Protein AF-A0A0L0EZ21-F1 (afdb_monomer_lite)

Organism: NCBI:txid667725

Foldseek 3Di:
DDDPPPPDVQKDWDQDPVGIDIDHNVCVVVVVVVDDDVVVLVVQCVDPDPVSCVVRDDDPD

pLDDT: mean 85.6, std 15.35, range [36.59, 96.88]

Structure (mmCIF, N/CA/C/O backbone):
data_AF-A0A0L0EZ21-F1
#
_entry.id   AF-A0A0L0EZ21-F1
#
loop_
_atom_site.group_PDB
_a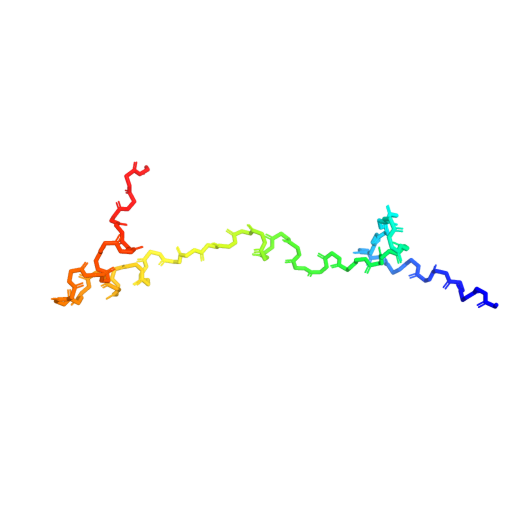tom_site.id
_atom_site.type_symbol
_atom_site.label_atom_id
_atom_site.label_alt_id
_atom_site.label_comp_id
_atom_site.label_asym_id
_atom_site.label_entity_id
_atom_site.label_seq_id
_atom_site.pdbx_PDB_ins_code
_atom_site.Cartn_x
_atom_site.Cartn_y
_atom_site.Cartn_z
_atom_site.occupancy
_atom_site.B_iso_or_equiv
_atom_site.auth_seq_id
_atom_site.auth_comp_id
_atom_site.auth_asym_id
_atom_site.auth_atom_id
_atom_site.pdbx_PDB_model_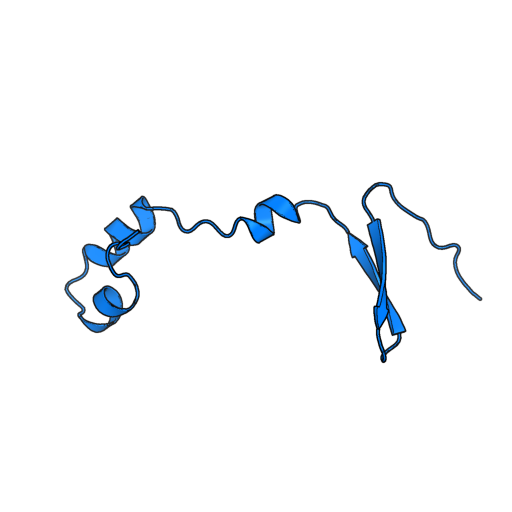num
ATOM 1 N N . MET A 1 1 ? 12.891 5.943 -34.435 1.00 36.59 1 MET A N 1
ATOM 2 C CA . MET A 1 1 ? 13.652 7.034 -33.792 1.00 36.59 1 MET A CA 1
ATOM 3 C C . MET A 1 1 ? 13.616 6.765 -32.297 1.00 36.59 1 MET A C 1
ATOM 5 O O . MET A 1 1 ? 12.571 6.944 -31.692 1.00 36.59 1 MET A O 1
ATOM 9 N N . PHE A 1 2 ? 14.680 6.187 -31.739 1.00 50.03 2 PHE A N 1
ATOM 10 C CA . PHE A 1 2 ? 14.758 5.899 -30.306 1.00 50.03 2 PHE A CA 1
ATOM 11 C C . PHE A 1 2 ? 15.209 7.176 -29.602 1.00 50.03 2 PHE A C 1
ATOM 13 O O . PHE A 1 2 ? 16.298 7.675 -29.879 1.00 50.03 2 PHE A O 1
ATOM 20 N N . LEU A 1 3 ? 14.347 7.741 -28.756 1.00 54.00 3 LEU A N 1
ATOM 21 C CA . LEU A 1 3 ? 14.752 8.824 -27.868 1.00 54.00 3 LEU A CA 1
ATOM 22 C C . LEU A 1 3 ? 15.823 8.279 -26.910 1.00 54.00 3 LEU A C 1
ATOM 24 O O . LEU A 1 3 ? 15.697 7.133 -26.465 1.00 54.00 3 LEU A O 1
ATOM 28 N N . PRO A 1 4 ? 16.881 9.052 -26.608 1.00 54.25 4 PRO A N 1
ATOM 29 C CA . PRO A 1 4 ? 17.868 8.638 -25.625 1.00 54.25 4 PRO A CA 1
ATOM 30 C C . PRO A 1 4 ? 17.131 8.377 -24.314 1.00 54.25 4 PRO A C 1
ATOM 32 O O . PRO A 1 4 ? 16.368 9.227 -23.853 1.00 54.25 4 PRO A O 1
ATOM 35 N N . GLN A 1 5 ? 17.316 7.185 -23.747 1.00 60.69 5 GLN A N 1
ATOM 36 C CA . GLN A 1 5 ? 16.795 6.858 -22.426 1.00 60.69 5 GLN A CA 1
ATOM 37 C C . GLN A 1 5 ? 17.469 7.819 -21.449 1.00 60.69 5 GLN A C 1
ATOM 39 O O . GLN A 1 5 ? 18.633 7.642 -21.094 1.00 60.69 5 GLN A O 1
ATOM 44 N N . ILE A 1 6 ? 16.774 8.900 -21.094 1.00 60.91 6 ILE A N 1
ATOM 45 C CA . ILE A 1 6 ? 17.218 9.821 -20.057 1.00 60.91 6 ILE A CA 1
ATOM 46 C C . ILE A 1 6 ? 17.135 9.015 -18.767 1.00 60.91 6 ILE A C 1
ATOM 48 O O . ILE A 1 6 ? 16.077 8.937 -18.143 1.00 60.91 6 ILE A O 1
ATOM 52 N N . THR A 1 7 ? 18.237 8.370 -18.390 1.00 56.91 7 THR A N 1
ATOM 53 C CA . THR A 1 7 ? 18.377 7.747 -17.079 1.00 56.91 7 THR A CA 1
ATOM 54 C C . THR A 1 7 ? 18.401 8.878 -16.064 1.00 56.91 7 THR A C 1
ATOM 56 O O . THR A 1 7 ? 19.448 9.449 -15.759 1.00 56.91 7 THR A O 1
ATOM 59 N N . ARG A 1 8 ? 17.217 9.281 -15.600 1.00 66.75 8 ARG A N 1
ATOM 60 C CA . ARG A 1 8 ? 17.107 10.183 -14.459 1.00 66.75 8 ARG A CA 1
ATOM 61 C C . ARG A 1 8 ? 17.691 9.454 -13.244 1.00 66.75 8 ARG A C 1
ATOM 63 O O . ARG A 1 8 ? 17.475 8.244 -13.119 1.00 66.75 8 ARG A O 1
ATOM 70 N N . PRO A 1 9 ? 18.431 10.145 -12.362 1.00 73.12 9 PRO A N 1
ATOM 71 C CA . PRO A 1 9 ? 18.814 9.551 -11.089 1.00 73.12 9 PRO A CA 1
ATOM 72 C C . PRO A 1 9 ? 17.535 9.078 -10.386 1.00 73.12 9 PRO A C 1
ATOM 74 O O . PRO A 1 9 ? 16.565 9.829 -10.333 1.00 73.12 9 PRO A O 1
ATOM 77 N N . ASN A 1 10 ? 17.543 7.837 -9.895 1.00 84.62 10 ASN A N 1
ATOM 78 C CA . ASN A 1 10 ? 16.406 7.131 -9.283 1.00 84.62 10 ASN A CA 1
ATOM 79 C C . ASN A 1 10 ? 15.373 6.508 -10.241 1.00 84.62 10 ASN A C 1
ATOM 81 O O . ASN A 1 10 ? 14.328 6.085 -9.766 1.00 84.62 10 ASN A O 1
ATOM 85 N N . ASN A 1 11 ? 15.656 6.362 -11.539 1.00 91.88 11 ASN A N 1
ATOM 86 C CA . ASN A 1 11 ? 14.802 5.576 -12.440 1.00 91.88 11 ASN A CA 1
ATOM 87 C C . ASN A 1 11 ? 15.462 4.252 -12.853 1.00 91.88 11 ASN A C 1
ATOM 89 O O . ASN A 1 11 ? 16.683 4.178 -12.995 1.00 91.88 11 ASN A O 1
ATOM 93 N N . PHE A 1 12 ? 14.656 3.220 -13.117 1.00 91.94 12 PHE A N 1
ATOM 94 C CA . PHE A 1 12 ? 15.121 1.945 -13.678 1.00 91.94 12 PHE A CA 1
ATOM 95 C C . PHE A 1 12 ? 14.121 1.373 -14.684 1.00 91.94 12 PHE A C 1
ATOM 97 O O . PHE A 1 12 ? 12.926 1.642 -14.608 1.00 91.94 12 PHE A O 1
ATOM 104 N N . THR A 1 13 ? 14.606 0.577 -15.636 1.00 94.50 13 THR A N 1
ATOM 105 C CA . THR A 1 13 ? 13.768 -0.042 -16.673 1.00 94.50 13 THR A CA 1
ATOM 106 C C . THR A 1 13 ? 13.647 -1.540 -16.436 1.00 94.50 13 THR A C 1
ATOM 108 O O . THR A 1 13 ? 14.661 -2.218 -16.274 1.00 94.50 13 THR A O 1
ATOM 111 N N . ILE A 1 14 ? 12.425 -2.071 -16.492 1.00 95.25 14 ILE A N 1
ATOM 112 C CA . ILE A 1 14 ? 12.171 -3.515 -16.542 1.00 95.25 14 ILE A CA 1
ATOM 113 C C . ILE A 1 14 ? 11.729 -3.892 -17.959 1.00 95.25 14 ILE A C 1
ATOM 115 O O . ILE A 1 14 ? 10.889 -3.226 -18.565 1.00 95.25 14 ILE A O 1
ATOM 119 N N . LYS A 1 15 ? 12.289 -4.985 -18.484 1.00 95.00 15 LYS A N 1
ATOM 120 C CA . LYS A 1 15 ? 11.889 -5.581 -19.763 1.00 95.00 15 LYS A CA 1
ATOM 121 C C . LYS A 1 15 ? 10.705 -6.523 -19.544 1.00 95.00 15 LYS A C 1
ATOM 123 O O . LYS A 1 15 ? 10.902 -7.665 -19.134 1.00 95.00 15 LYS A O 1
ATOM 128 N N . HIS A 1 16 ? 9.483 -6.057 -19.788 1.00 96.44 16 HIS A N 1
ATOM 129 C CA . HIS A 1 16 ? 8.288 -6.901 -19.716 1.00 96.44 16 HIS A CA 1
ATOM 130 C C . HIS A 1 16 ? 7.976 -7.530 -21.078 1.00 96.44 16 HIS A C 1
ATOM 132 O O . HIS A 1 16 ? 8.435 -7.058 -22.116 1.00 96.44 16 HIS A O 1
ATOM 138 N N . TYR A 1 17 ? 7.140 -8.575 -21.093 1.00 96.88 17 TYR A N 1
ATOM 139 C CA . TYR A 1 17 ? 6.723 -9.239 -22.337 1.00 96.88 17 TYR A CA 1
ATOM 140 C C . TYR A 1 17 ? 6.046 -8.278 -23.336 1.00 96.88 17 TYR A C 1
ATOM 142 O O . TYR A 1 17 ? 6.169 -8.457 -24.543 1.00 96.88 17 TYR A O 1
ATOM 150 N N . ALA A 1 18 ? 5.348 -7.257 -22.826 1.00 95.94 18 ALA A N 1
ATOM 151 C CA . ALA A 1 18 ? 4.645 -6.246 -23.613 1.00 95.94 18 ALA A CA 1
ATOM 152 C C . ALA A 1 18 ? 5.514 -5.017 -23.953 1.00 95.94 18 ALA A C 1
ATOM 154 O O . ALA A 1 18 ? 5.023 -4.081 -24.580 1.00 95.94 18 ALA A O 1
ATOM 155 N N . GLY A 1 19 ? 6.786 -5.006 -23.539 1.00 92.94 19 GLY A N 1
ATOM 156 C CA . GLY A 1 19 ? 7.725 -3.917 -23.791 1.00 92.94 19 GLY A CA 1
ATOM 157 C C . GLY A 1 19 ? 8.485 -3.449 -22.55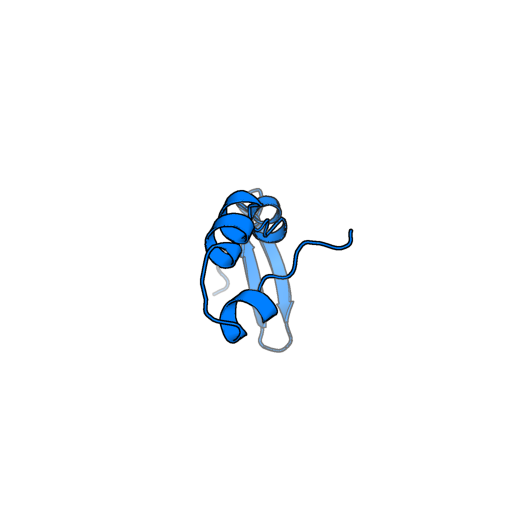2 1.00 92.94 19 GLY A C 1
ATOM 158 O O . GLY A 1 19 ? 8.245 -3.882 -21.424 1.00 92.94 19 GLY A O 1
ATOM 159 N N . ASP A 1 20 ? 9.426 -2.542 -22.788 1.00 95.69 20 ASP A N 1
ATOM 160 C CA . ASP A 1 20 ? 10.266 -1.952 -21.751 1.00 95.69 20 ASP A CA 1
ATOM 161 C C . ASP A 1 20 ? 9.480 -0.866 -20.997 1.00 95.69 20 ASP A C 1
ATOM 163 O O . ASP A 1 20 ? 8.934 0.056 -21.606 1.00 95.69 20 ASP A O 1
ATOM 167 N N . VAL A 1 21 ? 9.445 -0.962 -19.667 1.00 94.88 21 VAL A N 1
ATOM 168 C CA . VAL A 1 21 ? 8.745 -0.014 -18.788 1.00 94.88 21 VAL A CA 1
ATOM 169 C C . VAL A 1 21 ? 9.761 0.686 -17.896 1.00 94.88 21 VAL A C 1
ATOM 171 O O . VAL A 1 21 ? 10.539 0.031 -17.203 1.00 94.88 21 VAL A O 1
ATOM 174 N N . LEU A 1 22 ? 9.757 2.020 -17.922 1.00 93.56 22 LEU A N 1
ATOM 175 C CA . LEU A 1 22 ? 10.576 2.864 -17.055 1.00 93.56 22 LEU A CA 1
ATOM 176 C C . LEU A 1 22 ? 9.813 3.169 -15.760 1.00 93.56 22 LEU A C 1
ATOM 178 O O . LEU A 1 22 ? 8.712 3.715 -15.803 1.00 93.56 22 LEU A O 1
ATOM 182 N N . TYR A 1 23 ? 10.427 2.861 -14.626 1.00 93.75 23 TYR A N 1
ATOM 183 C CA . TYR A 1 23 ? 9.928 3.136 -13.286 1.00 93.75 23 TYR A CA 1
ATOM 184 C C . TYR A 1 23 ? 10.697 4.297 -12.660 1.00 93.75 23 TYR A C 1
ATOM 186 O O . TYR A 1 23 ? 11.910 4.410 -12.838 1.00 93.75 23 TYR A O 1
ATOM 194 N N . ASP A 1 24 ? 9.984 5.130 -11.907 1.00 93.38 24 ASP A N 1
ATOM 195 C CA . ASP A 1 24 ? 10.542 6.179 -11.054 1.00 93.38 24 ASP A CA 1
ATOM 196 C C . ASP A 1 24 ? 10.498 5.706 -9.599 1.00 93.38 24 ASP A C 1
ATOM 198 O O . ASP A 1 24 ? 9.414 5.458 -9.070 1.00 93.38 24 ASP A O 1
ATOM 202 N N . CYS A 1 25 ? 11.661 5.567 -8.958 1.00 92.69 25 CYS A N 1
ATOM 203 C CA . CYS A 1 25 ? 11.776 5.083 -7.584 1.00 92.69 25 CYS A CA 1
ATOM 204 C C . CYS A 1 25 ? 11.309 6.099 -6.532 1.00 92.69 25 CYS A C 1
ATOM 206 O O . CYS A 1 25 ? 11.328 5.778 -5.340 1.00 92.69 25 CYS A O 1
ATOM 208 N N . GLN A 1 26 ? 10.932 7.326 -6.908 1.00 93.00 26 GLN A N 1
ATOM 209 C CA . GLN A 1 26 ? 10.515 8.342 -5.950 1.00 93.00 26 GLN A CA 1
ATOM 210 C C . GLN A 1 26 ? 9.335 7.846 -5.094 1.00 93.00 26 GLN A C 1
ATOM 212 O O . GLN A 1 26 ? 8.226 7.579 -5.572 1.00 93.00 26 GLN A O 1
ATOM 217 N N . GLY A 1 27 ? 9.582 7.735 -3.786 1.00 91.75 27 GLY A N 1
ATOM 218 C CA . GLY A 1 27 ? 8.596 7.284 -2.808 1.00 91.75 27 GLY A CA 1
ATOM 219 C C . GLY A 1 27 ? 8.330 5.775 -2.809 1.00 91.75 27 GLY A C 1
ATOM 220 O O . GLY A 1 27 ? 7.335 5.355 -2.226 1.00 91.75 27 GLY A O 1
ATOM 221 N N . PHE A 1 28 ? 9.149 4.951 -3.481 1.00 94.88 28 PHE A N 1
ATOM 222 C CA . PHE A 1 28 ? 8.951 3.494 -3.519 1.00 94.88 28 PHE A CA 1
ATOM 223 C C . PHE A 1 28 ? 8.928 2.880 -2.120 1.00 94.88 28 PHE A C 1
ATOM 225 O O . PHE A 1 28 ? 8.046 2.081 -1.819 1.00 94.88 28 PHE A O 1
ATOM 232 N N . VAL A 1 29 ? 9.867 3.274 -1.257 1.00 93.50 29 VAL A N 1
ATOM 233 C CA . VAL A 1 29 ? 9.975 2.726 0.100 1.00 93.50 29 VAL A CA 1
ATOM 234 C C . VAL A 1 29 ? 8.787 3.166 0.952 1.00 93.50 29 VAL A C 1
ATOM 236 O O . VAL A 1 29 ? 8.203 2.350 1.651 1.00 93.50 29 VAL A O 1
ATOM 239 N N . GLU A 1 30 ? 8.393 4.434 0.877 1.00 93.38 30 GLU A N 1
ATOM 240 C CA . GLU A 1 30 ? 7.264 4.997 1.620 1.00 93.38 30 GLU A CA 1
ATOM 241 C C . GLU A 1 30 ? 5.938 4.366 1.201 1.00 93.38 30 GLU A C 1
ATOM 243 O O . GLU A 1 30 ? 5.151 3.988 2.062 1.00 93.38 30 GLU A O 1
ATOM 248 N N . LYS A 1 31 ? 5.716 4.196 -0.108 1.00 92.50 31 LYS A N 1
ATOM 249 C CA . LYS A 1 31 ? 4.538 3.498 -0.637 1.00 92.50 31 LYS A CA 1
ATOM 250 C C . LYS A 1 31 ? 4.522 2.032 -0.216 1.00 92.50 31 LYS A C 1
ATOM 252 O O . LYS A 1 31 ? 3.471 1.525 0.134 1.00 92.50 31 LYS A O 1
ATOM 257 N N . ASN A 1 32 ? 5.678 1.366 -0.214 1.00 94.50 32 ASN A N 1
ATOM 258 C CA . ASN A 1 32 ? 5.782 -0.038 0.184 1.00 94.50 32 ASN A CA 1
ATOM 259 C C . ASN A 1 32 ? 5.652 -0.255 1.698 1.00 94.50 32 ASN A C 1
ATOM 261 O O . ASN A 1 32 ? 5.326 -1.357 2.120 1.00 94.50 32 ASN A O 1
ATOM 265 N N . LYS A 1 33 ? 5.944 0.756 2.527 1.00 94.19 33 LYS A N 1
ATOM 266 C CA . LYS A 1 33 ? 5.716 0.664 3.976 1.00 94.19 33 LYS A CA 1
ATOM 267 C C . LYS A 1 33 ? 4.241 0.410 4.289 1.00 94.19 33 LYS A C 1
ATOM 269 O O . LYS A 1 33 ? 3.989 -0.269 5.273 1.00 94.19 33 LYS A O 1
ATOM 274 N N . ASP A 1 34 ? 3.333 0.966 3.477 1.00 90.50 34 ASP A N 1
ATOM 275 C CA . ASP A 1 34 ? 1.877 0.734 3.494 1.00 90.50 34 ASP A CA 1
ATOM 276 C C . ASP A 1 34 ? 1.279 0.614 4.908 1.00 90.50 34 ASP A C 1
ATOM 278 O O . ASP A 1 34 ? 0.487 -0.271 5.220 1.00 90.50 34 ASP A O 1
ATOM 282 N N . VAL A 1 35 ? 1.742 1.481 5.816 1.00 89.38 35 VAL A N 1
ATOM 283 C CA . VAL A 1 35 ? 1.415 1.369 7.238 1.00 89.38 35 VAL A CA 1
ATOM 284 C C . VAL A 1 35 ? -0.007 1.856 7.456 1.00 89.38 35 VAL A C 1
ATOM 286 O O . VAL A 1 35 ? -0.299 3.041 7.276 1.00 89.38 35 VAL A O 1
ATOM 289 N N . LEU A 1 36 ? -0.867 0.965 7.939 1.00 89.44 36 LEU A N 1
ATOM 290 C CA . LEU A 1 36 ? -2.129 1.350 8.549 1.00 89.44 36 LEU A CA 1
ATOM 291 C C . LEU A 1 36 ? -1.866 1.824 9.983 1.00 89.44 36 LEU A C 1
ATOM 293 O O . LEU A 1 36 ? -1.394 1.069 10.831 1.00 89.44 36 LEU A O 1
ATOM 297 N N . PHE A 1 37 ? -2.139 3.100 10.261 1.00 90.56 37 PHE A N 1
ATOM 298 C CA . PHE A 1 37 ? -1.927 3.659 11.595 1.00 90.56 37 PHE A CA 1
ATOM 299 C C . PHE A 1 37 ? -2.884 3.036 12.617 1.00 90.56 37 PHE A C 1
ATOM 301 O O . PHE A 1 37 ? -4.091 2.975 12.384 1.00 90.56 37 PHE A O 1
ATOM 308 N N . LYS A 1 38 ? -2.354 2.663 13.788 1.00 90.31 38 LYS A N 1
ATOM 309 C CA . LYS A 1 38 ? -3.128 2.049 14.879 1.00 90.31 38 LYS A CA 1
ATOM 310 C C . LYS A 1 38 ? -4.339 2.884 15.303 1.00 90.31 38 LYS A C 1
ATOM 312 O O . LYS A 1 38 ? -5.393 2.326 15.576 1.00 90.31 38 LYS A O 1
ATOM 317 N N . ASP A 1 39 ? -4.225 4.209 15.294 1.00 92.38 39 ASP A N 1
ATOM 318 C CA . ASP A 1 39 ? -5.339 5.095 15.654 1.00 92.38 39 ASP A CA 1
ATOM 319 C C . ASP A 1 39 ? -6.522 4.973 14.679 1.00 92.38 39 ASP A C 1
ATOM 321 O O . ASP A 1 39 ? -7.674 5.113 15.083 1.00 92.38 39 ASP A O 1
ATOM 325 N N . LEU A 1 40 ? -6.256 4.665 13.403 1.00 92.94 40 LEU A N 1
ATOM 326 C CA . LEU A 1 40 ? -7.308 4.393 12.423 1.00 92.94 40 LEU A CA 1
ATOM 327 C C . LEU A 1 40 ? -7.979 3.048 12.705 1.00 92.94 40 LEU A C 1
ATOM 329 O O . LEU A 1 40 ? -9.199 2.970 12.632 1.00 92.94 40 LEU A O 1
ATOM 333 N N . VAL A 1 41 ? -7.214 2.024 13.092 1.00 92.25 41 VAL A N 1
ATOM 334 C CA . VAL A 1 41 ? -7.764 0.727 13.524 1.00 92.25 41 VAL A CA 1
ATOM 335 C C . VAL A 1 41 ? -8.665 0.910 14.748 1.00 92.25 41 VAL A C 1
ATOM 337 O O . VAL A 1 41 ? -9.817 0.491 14.724 1.00 92.25 41 VAL A O 1
ATOM 340 N N . LEU A 1 42 ? -8.194 1.633 15.770 1.00 92.44 42 LEU A N 1
ATOM 341 C CA . LEU A 1 42 ? -8.975 1.947 16.974 1.00 92.44 42 LEU A CA 1
ATOM 342 C C . LEU A 1 42 ? -10.249 2.741 16.654 1.00 92.44 42 LEU A C 1
ATOM 344 O O . LEU A 1 42 ? -11.295 2.516 17.259 1.00 92.44 42 LEU A O 1
ATOM 348 N N . CYS A 1 43 ? -10.179 3.658 15.686 1.00 93.62 43 CYS A N 1
ATOM 349 C CA . CYS A 1 43 ? -11.351 4.378 15.199 1.00 93.62 43 CYS A CA 1
ATOM 350 C C . CYS A 1 43 ? -12.377 3.413 14.585 1.00 93.62 43 CYS A C 1
ATOM 352 O O . CYS A 1 43 ? -13.551 3.456 14.952 1.00 93.62 43 CYS A O 1
ATOM 354 N N . MET A 1 44 ? -11.943 2.498 13.712 1.00 93.94 44 MET A N 1
ATOM 355 C CA . MET A 1 44 ? -12.836 1.498 13.113 1.00 93.94 44 MET A CA 1
ATOM 356 C C . MET A 1 44 ? -13.423 0.549 14.164 1.00 93.94 44 MET A C 1
ATOM 358 O O . MET A 1 44 ? -14.578 0.159 14.042 1.00 93.94 44 MET A O 1
ATOM 362 N N . GLN A 1 45 ? -12.685 0.255 15.236 1.00 92.69 45 GLN A N 1
ATOM 363 C CA . GLN A 1 45 ? -13.142 -0.576 16.355 1.00 92.69 45 GLN A CA 1
ATOM 364 C C . GLN A 1 45 ? -14.158 0.104 17.284 1.00 92.69 45 GLN A C 1
ATOM 366 O O . GLN A 1 45 ? -14.763 -0.557 18.120 1.00 92.69 45 GLN A O 1
ATOM 371 N N . SER A 1 46 ? -14.383 1.412 17.141 1.00 94.62 46 SER A N 1
ATOM 372 C CA . SER A 1 46 ? -15.399 2.138 17.919 1.00 94.62 46 SER A CA 1
ATOM 373 C C . SER A 1 46 ? -16.829 1.991 17.373 1.00 94.62 46 SER A C 1
ATOM 375 O O . SER A 1 46 ? -17.760 2.581 17.918 1.00 94.62 46 SER A O 1
ATOM 377 N N . THR A 1 47 ? -17.011 1.248 16.278 1.00 95.56 47 THR A N 1
ATOM 378 C CA . THR A 1 47 ? -18.313 1.029 15.636 1.00 95.56 47 THR A CA 1
ATOM 379 C C . THR A 1 47 ? -19.087 -0.137 16.256 1.00 95.56 47 THR A C 1
ATOM 381 O O . THR A 1 47 ? -18.499 -1.126 16.676 1.00 95.56 47 THR A O 1
ATOM 384 N N . ASP A 1 48 ? -20.420 -0.0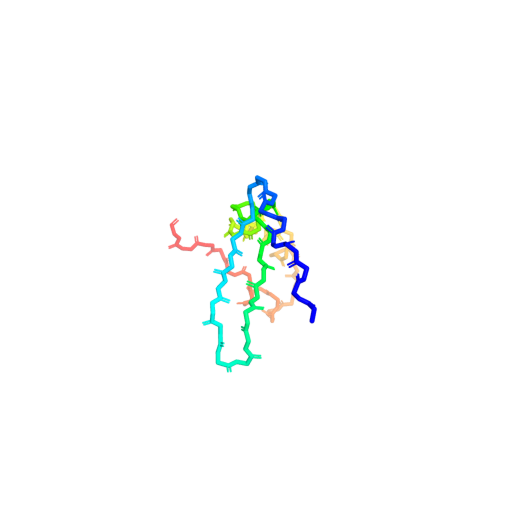67 16.222 1.00 95.88 48 ASP A N 1
ATOM 385 C CA . ASP A 1 48 ? -21.319 -1.157 16.642 1.00 95.88 48 ASP A CA 1
ATOM 386 C C . ASP A 1 48 ? -21.639 -2.153 15.500 1.00 95.88 48 ASP A C 1
ATOM 388 O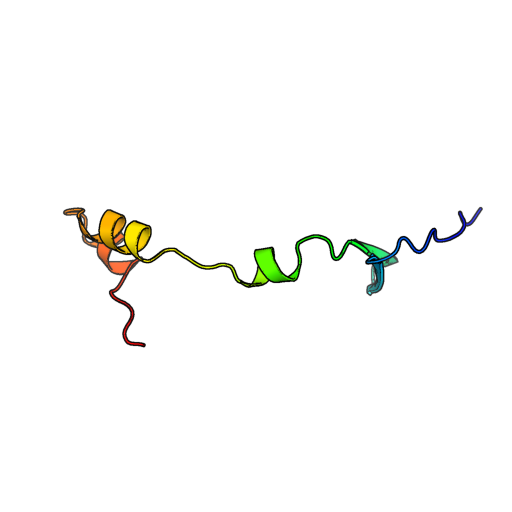 O . ASP A 1 48 ? -22.594 -2.924 15.580 1.00 95.88 48 ASP A O 1
ATOM 392 N N . GLN A 1 49 ? -20.927 -2.083 14.368 1.00 96.19 49 GLN A N 1
ATOM 393 C CA . GLN A 1 49 ? -21.148 -2.953 13.207 1.00 96.19 49 GLN A CA 1
ATOM 394 C C .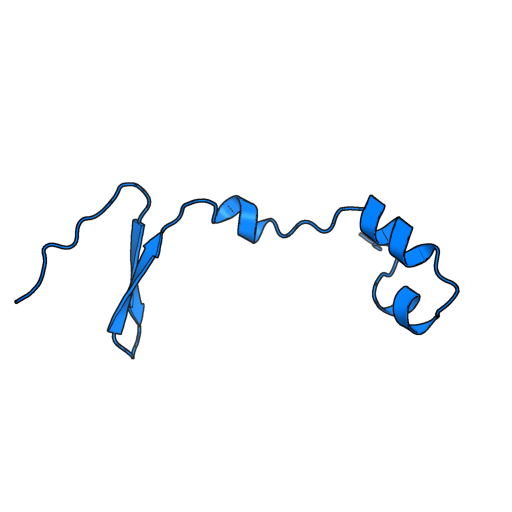 GLN A 1 49 ? -20.145 -4.108 13.185 1.00 96.19 49 GLN A C 1
ATOM 396 O O . GLN A 1 49 ? -18.996 -3.914 12.787 1.00 96.19 49 GLN A O 1
ATOM 401 N N . ASP A 1 50 ? -20.615 -5.317 13.493 1.00 94.00 50 ASP A N 1
ATOM 402 C CA . ASP A 1 50 ? -19.797 -6.542 13.522 1.00 94.00 50 ASP A CA 1
ATOM 403 C C . ASP A 1 50 ? -18.979 -6.746 12.236 1.00 94.00 50 ASP A C 1
ATOM 405 O O . ASP A 1 50 ? -17.789 -7.037 12.291 1.00 94.00 50 ASP A O 1
ATOM 409 N N . PHE A 1 51 ? -19.571 -6.474 11.067 1.00 95.12 51 PHE A N 1
ATOM 410 C CA . PHE A 1 51 ? -18.874 -6.572 9.778 1.00 95.12 51 PHE A CA 1
ATOM 411 C C . PHE A 1 51 ? -17.608 -5.704 9.700 1.00 95.12 51 PHE A C 1
ATOM 413 O O . PHE A 1 51 ? -16.622 -6.105 9.089 1.00 95.12 51 PHE A O 1
ATOM 420 N N . ILE A 1 52 ? -17.632 -4.499 10.276 1.00 93.69 52 ILE A N 1
ATOM 421 C CA . ILE A 1 52 ? -16.476 -3.596 10.254 1.00 93.69 52 ILE A CA 1
ATOM 422 C C . ILE A 1 52 ? -15.452 -4.041 11.298 1.00 93.69 52 ILE A C 1
ATOM 424 O O . ILE A 1 52 ? -14.259 -4.019 11.010 1.00 93.69 52 ILE A O 1
ATOM 428 N N . LEU A 1 53 ? -15.899 -4.491 12.471 1.00 92.88 53 LEU A N 1
ATOM 429 C CA . LEU A 1 53 ? -15.013 -5.044 13.498 1.00 92.88 53 LEU A CA 1
ATOM 430 C C . LEU A 1 53 ? -14.214 -6.246 12.964 1.00 92.88 53 LEU A C 1
ATOM 432 O O . LEU A 1 53 ? -13.004 -6.313 13.172 1.00 92.88 53 LEU A O 1
ATOM 436 N N . ASP A 1 54 ? -14.855 -7.122 12.183 1.00 93.12 54 ASP A N 1
ATOM 437 C CA . ASP A 1 54 ? -14.219 -8.287 11.550 1.00 93.12 54 ASP A CA 1
ATOM 438 C C . ASP A 1 54 ? -13.142 -7.913 10.512 1.00 93.12 54 ASP A C 1
ATOM 440 O O . ASP A 1 54 ? -12.205 -8.680 10.278 1.00 93.12 54 ASP A O 1
ATOM 444 N N . LEU A 1 55 ? -13.253 -6.739 9.877 1.00 93.25 55 LEU A N 1
ATOM 445 C CA . LEU A 1 55 ? -12.266 -6.244 8.907 1.00 93.25 55 LEU A CA 1
ATOM 446 C C . LEU A 1 55 ? -11.024 -5.634 9.570 1.00 93.25 55 LEU A C 1
ATOM 448 O O . LEU A 1 55 ? -9.971 -5.574 8.935 1.00 93.25 55 LEU A O 1
ATOM 452 N N . PHE A 1 56 ? -11.146 -5.174 10.818 1.00 92.12 56 PHE A N 1
ATOM 453 C CA . PHE A 1 56 ? -10.092 -4.483 11.566 1.00 92.12 56 PHE A CA 1
ATOM 454 C C . PHE A 1 56 ? -9.849 -5.155 12.932 1.00 92.12 56 PHE A C 1
ATOM 456 O O . PHE A 1 56 ? -10.056 -4.523 13.976 1.00 92.12 56 PHE A O 1
ATOM 463 N N . PRO A 1 57 ? -9.418 -6.433 12.961 1.00 84.62 57 PRO A N 1
ATOM 464 C CA . PRO A 1 57 ? -9.112 -7.122 14.211 1.00 84.62 57 PRO A CA 1
ATOM 465 C C . PRO A 1 57 ? -7.958 -6.425 14.950 1.00 84.62 57 PRO A C 1
ATOM 467 O O . PRO A 1 57 ? -7.083 -5.829 14.323 1.00 84.62 57 PRO A O 1
ATOM 470 N N . GLU A 1 58 ? -7.935 -6.495 16.285 1.00 75.31 58 GLU A N 1
ATOM 471 C CA . GLU A 1 58 ? -6.739 -6.095 17.035 1.00 75.31 58 GLU A CA 1
ATOM 472 C C . GLU A 1 58 ? -5.565 -6.969 16.574 1.00 75.31 58 GLU A C 1
ATOM 474 O O . GLU A 1 58 ? -5.661 -8.198 16.599 1.00 75.31 58 GLU A O 1
ATOM 479 N N . ASP A 1 59 ? -4.476 -6.344 16.119 1.00 66.94 59 ASP A N 1
ATOM 480 C CA . ASP A 1 59 ? -3.276 -7.062 15.686 1.00 66.94 59 ASP A CA 1
ATOM 481 C C . ASP A 1 59 ? -2.806 -8.043 16.779 1.00 66.94 59 ASP A C 1
ATOM 483 O O . ASP A 1 59 ? -2.427 -7.640 17.879 1.00 66.94 59 ASP A O 1
ATOM 487 N N . VAL A 1 60 ? -2.797 -9.342 16.450 1.00 51.91 60 VAL A N 1
ATOM 488 C CA . VAL A 1 60 ? -2.242 -10.451 17.258 1.00 51.91 60 VAL A CA 1
ATOM 489 C C . VAL A 1 60 ? -0.742 -10.636 16.950 1.00 51.91 60 VAL A C 1
ATOM 491 O O . VAL A 1 60 ? -0.257 -11.760 16.826 1.00 51.91 60 VAL A O 1
ATOM 494 N N . ALA A 1 61 ? 0.001 -9.543 16.765 1.00 45.94 61 ALA A N 1
ATOM 495 C CA . ALA A 1 61 ? 1.423 -9.572 16.401 1.00 45.94 61 ALA A CA 1
ATOM 496 C C . ALA A 1 61 ? 2.333 -9.107 17.544 1.00 45.94 61 ALA A C 1
ATOM 498 O O . ALA A 1 61 ? 2.094 -8.006 18.091 1.00 45.94 61 ALA A O 1
#

Sequence (61 aa):
MFLPQITRPNNFTIKHYAGDVLYDCQGFVEKNKDVLFKDLVLCMQSTDQDFILDLFPEDVA

InterPro domains:
  IPR001609 Myosin head, motor domain-like [PF00063] (9-58)
  IPR001609 Myosin head, motor domain-like [PS51456] (1-61)
  IPR027417 P-loop containing nucleoside triphosphate hydrolase [SSF52540] (3-59)

Radius of gyration: 20.56 Å; chains: 1; bounding box: 40×21×52 Å

Secondary structure (DSSP, 8-state):
--------TTEEEEEETTEEEEEE-TTHHHHHH-PPPHHHHHHHTTSS-HHHHHHSPPP--